Protein AF-A0A7J4ICI3-F1 (afdb_monomer_lite)

Radius of gyration: 12.33 Å; chains: 1; bounding box: 31×21×38 Å

Sequence (86 aa):
MAFGKSPQDMEAIIATISELQEDSTVPKNVKEKVHRIVETLRNEKLEVSMRVDKAIQILDEVAEDSNLQSYTRTQVWNVVSMLEKS

Structure (mmCIF, N/CA/C/O backbone):
data_AF-A0A7J4ICI3-F1
#
_entry.id   AF-A0A7J4ICI3-F1
#
loop_
_atom_site.group_PDB
_atom_site.id
_atom_site.type_symbol
_atom_site.label_atom_id
_atom_site.label_alt_id
_atom_site.label_comp_id
_atom_site.label_asym_id
_atom_site.label_entity_id
_atom_site.label_seq_id
_atom_site.pdbx_PDB_ins_code
_atom_site.Cartn_x
_atom_site.Cartn_y
_atom_site.Cartn_z
_atom_site.occupancy
_atom_site.B_iso_or_equiv
_atom_site.auth_seq_id
_atom_site.auth_comp_id
_atom_site.auth_asym_id
_atom_site.auth_atom_id
_atom_site.pdbx_PDB_model_num
ATOM 1 N N . MET A 1 1 ? 3.356 -1.635 24.476 1.00 37.44 1 MET A N 1
ATOM 2 C CA . MET A 1 1 ? 2.949 -0.390 23.794 1.00 37.44 1 MET A CA 1
ATOM 3 C C . MET A 1 1 ? 2.150 -0.791 22.570 1.00 37.44 1 MET A C 1
ATOM 5 O O . MET A 1 1 ? 2.747 -1.158 21.571 1.00 37.44 1 MET A O 1
ATOM 9 N N . ALA A 1 2 ? 0.826 -0.850 22.696 1.00 42.12 2 ALA A N 1
ATOM 10 C CA . ALA A 1 2 ? -0.070 -1.052 21.565 1.00 42.12 2 ALA A CA 1
ATOM 11 C C . ALA A 1 2 ? -0.589 0.339 21.189 1.00 42.12 2 ALA A C 1
ATOM 13 O O . ALA A 1 2 ? -1.392 0.904 21.931 1.00 42.12 2 ALA A O 1
ATOM 14 N N . PHE A 1 3 ? -0.040 0.929 20.127 1.00 41.16 3 PHE A N 1
ATOM 15 C CA . PHE A 1 3 ? -0.689 2.062 19.472 1.00 41.16 3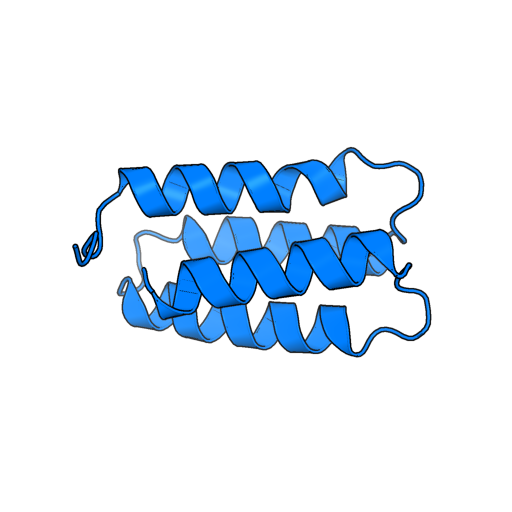 PHE A CA 1
ATOM 16 C C . PHE A 1 3 ? -1.972 1.496 18.871 1.00 41.16 3 PHE A C 1
ATOM 18 O O . PHE A 1 3 ? -1.914 0.619 18.019 1.00 41.16 3 PHE A O 1
ATOM 25 N N . GLY A 1 4 ? -3.111 1.855 19.452 1.00 44.69 4 GLY A N 1
ATOM 26 C CA . GLY A 1 4 ? -4.406 1.404 18.974 1.00 44.69 4 GLY A CA 1
ATOM 27 C C . GLY A 1 4 ? -4.985 2.421 18.010 1.00 44.69 4 GLY A C 1
ATOM 28 O O . GLY A 1 4 ? -5.093 3.581 18.399 1.00 44.69 4 GLY A O 1
ATOM 29 N N . LYS A 1 5 ? -5.417 1.963 16.827 1.00 60.44 5 LYS A N 1
ATOM 30 C CA . LYS A 1 5 ? -6.569 2.453 16.045 1.00 60.44 5 LYS A CA 1
ATOM 31 C C . LYS A 1 5 ? -6.769 3.956 16.051 1.00 60.44 5 LYS A C 1
ATOM 33 O O . LYS A 1 5 ? -7.901 4.419 16.196 1.00 60.44 5 LYS A O 1
ATOM 38 N N . SER A 1 6 ? -5.694 4.729 15.912 1.00 64.25 6 SER A N 1
ATOM 39 C CA . SER A 1 6 ? -5.799 6.179 15.893 1.00 64.25 6 SER A CA 1
ATOM 40 C C . SER A 1 6 ? -5.898 6.668 14.444 1.00 64.25 6 SER A C 1
ATOM 42 O O . SER A 1 6 ? -5.214 6.151 13.561 1.00 64.25 6 SER A O 1
ATOM 44 N N . PRO A 1 7 ? -6.714 7.696 14.159 1.00 64.56 7 PRO A N 1
ATOM 45 C CA . PRO A 1 7 ? -6.753 8.326 12.836 1.00 64.56 7 PRO A CA 1
ATOM 46 C C . PRO A 1 7 ? -5.374 8.794 12.335 1.00 64.56 7 PRO A C 1
ATOM 48 O O . PRO A 1 7 ? -5.157 8.901 11.132 1.00 64.56 7 PRO A O 1
ATOM 51 N N . GLN A 1 8 ? -4.435 9.048 13.254 1.00 68.94 8 GLN A N 1
ATOM 52 C CA . GLN A 1 8 ? -3.058 9.431 12.939 1.00 68.94 8 GLN A CA 1
ATOM 53 C C . GLN A 1 8 ? -2.260 8.270 12.330 1.00 68.94 8 GLN A C 1
ATOM 55 O O . GLN A 1 8 ? -1.477 8.497 11.409 1.00 68.94 8 GLN A O 1
ATOM 60 N N . ASP A 1 9 ? -2.500 7.036 12.784 1.00 81.75 9 ASP A N 1
ATOM 61 C CA . ASP A 1 9 ? -1.876 5.835 12.218 1.00 81.75 9 ASP A CA 1
ATOM 62 C C . ASP A 1 9 ? -2.349 5.614 10.775 1.00 81.75 9 ASP A C 1
ATOM 64 O O . ASP A 1 9 ? -1.555 5.298 9.890 1.00 81.75 9 ASP A O 1
ATOM 68 N N . MET A 1 10 ? -3.634 5.872 10.511 1.00 87.00 10 MET A N 1
ATOM 69 C CA . MET A 1 10 ? -4.214 5.724 9.176 1.00 87.00 10 MET A CA 1
ATOM 70 C C . MET A 1 10 ? -3.620 6.712 8.167 1.00 87.00 10 MET A C 1
ATOM 72 O O . MET A 1 10 ? -3.259 6.312 7.060 1.00 87.00 10 MET A O 1
ATOM 76 N N . GLU A 1 11 ? -3.480 7.986 8.536 1.00 89.75 11 GLU A N 1
ATOM 77 C CA . GLU A 1 11 ? -2.849 8.977 7.657 1.00 89.75 11 GLU A CA 1
ATOM 78 C C . GLU A 1 11 ? -1.366 8.672 7.419 1.00 89.75 11 GLU A C 1
ATOM 80 O O 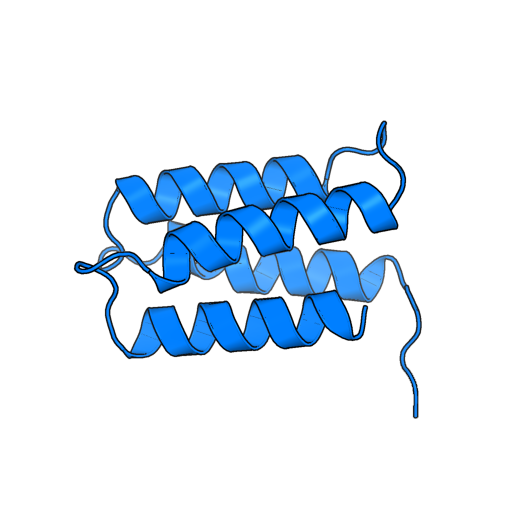. GLU A 1 11 ? -0.887 8.827 6.296 1.00 89.75 11 GLU A O 1
ATOM 85 N N . ALA A 1 12 ? -0.647 8.165 8.427 1.00 89.88 12 ALA A N 1
ATOM 86 C CA . ALA A 1 12 ? 0.732 7.718 8.247 1.00 89.88 12 ALA A CA 1
ATOM 87 C C . ALA A 1 12 ? 0.824 6.555 7.243 1.00 89.88 12 ALA A C 1
ATOM 89 O O . ALA A 1 12 ? 1.658 6.586 6.341 1.00 89.88 12 ALA A O 1
ATOM 90 N N . ILE A 1 13 ? -0.074 5.569 7.347 1.00 91.31 13 ILE A N 1
ATOM 91 C CA . ILE A 1 13 ? -0.167 4.443 6.406 1.00 91.31 13 ILE A CA 1
ATOM 92 C C . ILE A 1 13 ? -0.452 4.933 4.980 1.00 91.31 13 ILE A C 1
ATOM 94 O O . ILE A 1 13 ? 0.203 4.498 4.029 1.00 91.31 13 ILE A O 1
ATOM 98 N N . ILE A 1 14 ? -1.412 5.850 4.826 1.00 93.12 14 ILE A N 1
ATOM 99 C CA . ILE A 1 14 ? -1.764 6.436 3.529 1.00 93.12 14 ILE A CA 1
ATOM 100 C C . ILE A 1 14 ? -0.569 7.187 2.939 1.00 93.12 14 ILE A C 1
ATOM 102 O O . ILE A 1 14 ? -0.288 7.031 1.750 1.00 93.12 14 ILE A O 1
ATOM 106 N N . ALA A 1 15 ? 0.152 7.967 3.745 1.00 92.06 15 ALA A N 1
ATOM 107 C CA . ALA A 1 15 ? 1.340 8.679 3.295 1.00 92.06 15 ALA A CA 1
ATOM 108 C C . ALA A 1 15 ? 2.419 7.702 2.803 1.00 92.06 15 ALA A C 1
ATOM 110 O O . ALA A 1 15 ? 2.875 7.834 1.670 1.00 92.06 15 ALA A O 1
ATOM 111 N N . THR A 1 16 ? 2.744 6.671 3.593 1.00 91.88 16 THR A N 1
ATOM 112 C CA . THR A 1 16 ? 3.752 5.662 3.232 1.00 91.88 16 THR A CA 1
ATOM 113 C C . THR A 1 16 ? 3.419 4.947 1.926 1.00 91.88 16 THR A C 1
ATOM 115 O O . THR A 1 16 ? 4.286 4.801 1.069 1.00 91.88 16 THR A O 1
ATOM 118 N N . ILE A 1 17 ? 2.173 4.501 1.732 1.00 91.88 17 ILE A N 1
ATOM 119 C CA . ILE A 1 17 ? 1.828 3.795 0.493 1.00 91.88 17 ILE A CA 1
ATOM 120 C C . ILE A 1 17 ? 1.739 4.740 -0.716 1.00 91.88 17 ILE A C 1
ATOM 122 O O . ILE A 1 17 ? 1.982 4.316 -1.845 1.00 91.88 17 ILE A O 1
ATOM 126 N N . SER A 1 18 ? 1.439 6.025 -0.501 1.00 93.06 18 SER A N 1
ATOM 127 C CA . SER A 1 18 ? 1.351 7.016 -1.582 1.00 93.06 18 SER A CA 1
ATOM 128 C C . SER A 1 18 ? 2.707 7.315 -2.228 1.00 93.06 18 SER A C 1
ATOM 130 O O . SER A 1 18 ? 2.739 7.630 -3.416 1.00 93.06 18 SER A O 1
ATOM 132 N N . GLU A 1 19 ? 3.822 7.116 -1.514 1.00 91.75 19 GLU A N 1
ATOM 133 C CA . GLU A 1 19 ? 5.181 7.230 -2.073 1.00 91.75 19 GLU A CA 1
ATOM 134 C C . GLU A 1 19 ? 5.377 6.322 -3.305 1.00 91.75 19 GLU A C 1
ATOM 136 O O . GLU A 1 19 ? 6.053 6.690 -4.267 1.00 91.75 19 GLU A O 1
ATOM 141 N N . LEU A 1 20 ? 4.706 5.161 -3.338 1.00 90.38 20 LEU A N 1
ATOM 142 C CA . LEU A 1 20 ? 4.749 4.233 -4.474 1.00 90.38 20 LEU A CA 1
ATOM 143 C C . LEU A 1 20 ? 4.131 4.814 -5.754 1.00 90.38 20 LEU A C 1
ATOM 145 O O . LEU A 1 20 ? 4.447 4.367 -6.859 1.00 90.38 20 LEU A O 1
ATOM 149 N N . GLN A 1 21 ? 3.228 5.791 -5.634 1.00 89.25 21 GLN A N 1
ATOM 150 C CA . GLN A 1 21 ? 2.640 6.450 -6.800 1.00 89.25 21 GLN A CA 1
ATOM 151 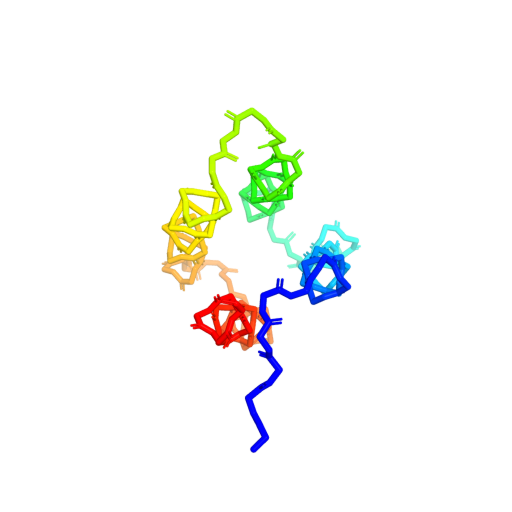C C . GLN A 1 21 ? 3.628 7.412 -7.461 1.00 89.25 21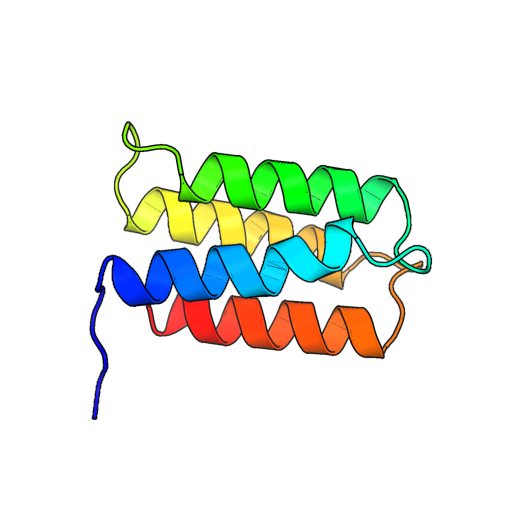 GLN A C 1
ATOM 153 O O . GLN A 1 21 ? 3.630 7.546 -8.690 1.00 89.25 21 GLN A O 1
ATOM 158 N N . GLU A 1 22 ? 4.487 8.043 -6.665 1.00 88.38 22 GLU A N 1
ATOM 159 C CA . GLU A 1 22 ? 5.482 9.012 -7.130 1.00 88.38 22 GLU A CA 1
ATOM 160 C C . GLU A 1 22 ? 6.731 8.328 -7.701 1.00 88.38 22 GLU A C 1
ATOM 162 O O . GLU A 1 22 ? 7.384 8.863 -8.598 1.00 88.38 22 GLU A O 1
ATOM 167 N N . ASP A 1 23 ? 7.020 7.097 -7.276 1.00 89.12 23 ASP A N 1
ATOM 168 C CA . ASP A 1 23 ? 8.170 6.336 -7.755 1.00 89.12 23 ASP A CA 1
ATOM 169 C C . ASP A 1 23 ? 8.016 5.919 -9.233 1.00 89.12 23 ASP A C 1
ATOM 171 O O . ASP A 1 23 ? 7.194 5.078 -9.604 1.00 89.12 23 ASP A O 1
ATOM 175 N N . SER A 1 24 ? 8.820 6.513 -10.121 1.00 88.50 24 SER A N 1
ATOM 176 C CA . SER A 1 24 ? 8.849 6.210 -11.565 1.00 88.50 24 SER A CA 1
ATOM 177 C C . SER A 1 24 ? 9.218 4.761 -11.911 1.00 88.50 24 SER A C 1
ATOM 179 O O . SER A 1 24 ? 8.944 4.308 -13.022 1.00 88.50 24 SER A O 1
ATOM 181 N N . THR A 1 25 ? 9.822 4.035 -10.972 1.00 88.62 25 THR A N 1
ATOM 182 C CA . THR A 1 25 ? 10.253 2.647 -11.140 1.00 88.62 25 THR A CA 1
ATOM 183 C C . THR A 1 25 ? 9.134 1.642 -10.832 1.00 88.62 25 THR A C 1
ATOM 185 O O . THR A 1 25 ? 9.240 0.464 -11.184 1.00 88.62 25 THR A O 1
ATOM 188 N N . VAL A 1 26 ? 8.029 2.108 -10.235 1.00 90.94 26 VAL A N 1
ATOM 189 C CA . VAL A 1 26 ? 6.848 1.296 -9.931 1.00 90.94 26 VAL A CA 1
ATOM 190 C C . VAL A 1 26 ? 5.963 1.143 -11.183 1.00 90.94 26 VAL A C 1
ATOM 192 O O . VAL A 1 26 ? 5.570 2.146 -11.790 1.00 90.94 26 VAL A O 1
ATOM 195 N N . PRO A 1 27 ? 5.598 -0.092 -11.578 1.00 92.19 27 PRO A N 1
ATOM 196 C CA . PRO A 1 27 ? 4.722 -0.345 -12.721 1.00 92.19 27 PRO A CA 1
ATOM 197 C C . PRO A 1 27 ? 3.345 0.329 -12.609 1.00 92.19 27 PRO A C 1
ATOM 199 O O . PRO A 1 27 ? 2.770 0.440 -11.526 1.00 92.19 27 PRO A O 1
ATOM 202 N N . LYS A 1 28 ? 2.763 0.732 -13.749 1.00 92.56 28 LYS A N 1
ATOM 203 C CA . LYS A 1 28 ? 1.467 1.438 -13.794 1.00 92.56 28 LYS A CA 1
ATOM 204 C C . LYS A 1 28 ? 0.341 0.672 -13.087 1.00 92.56 28 LYS A C 1
ATOM 206 O O . LYS A 1 28 ? -0.421 1.274 -12.339 1.00 92.56 28 LYS A O 1
ATOM 211 N N . ASN A 1 29 ? 0.259 -0.639 -13.294 1.00 92.56 29 ASN A N 1
ATOM 212 C CA . ASN A 1 29 ? -0.763 -1.489 -12.680 1.00 92.56 29 ASN A CA 1
ATOM 213 C C . ASN A 1 29 ? -0.644 -1.526 -11.144 1.00 92.56 29 ASN A C 1
ATOM 215 O O . ASN A 1 29 ? -1.654 -1.535 -10.445 1.00 92.56 29 ASN A O 1
ATOM 219 N N . VAL A 1 30 ? 0.579 -1.486 -10.607 1.00 93.56 30 VAL A N 1
ATOM 220 C CA . VAL A 1 30 ? 0.818 -1.364 -9.163 1.00 93.56 30 VAL A CA 1
ATOM 221 C C . VAL A 1 30 ? 0.362 0.007 -8.666 1.00 93.56 30 VAL A C 1
ATOM 223 O O . VAL A 1 30 ? -0.346 0.080 -7.666 1.00 93.56 30 VAL A O 1
ATOM 226 N N . LYS A 1 31 ? 0.670 1.092 -9.389 1.00 93.88 31 LYS A N 1
ATOM 227 C CA . LYS A 1 31 ? 0.204 2.445 -9.026 1.00 93.88 31 LYS A CA 1
ATOM 228 C C . LYS A 1 31 ? -1.321 2.565 -9.001 1.00 93.88 31 LYS A C 1
ATOM 230 O O . LYS A 1 31 ? -1.858 3.240 -8.122 1.00 93.88 31 LYS A O 1
ATOM 235 N N . GLU A 1 32 ? -2.012 1.905 -9.931 1.00 94.75 32 GLU A N 1
ATOM 236 C CA . GLU A 1 32 ? -3.480 1.832 -9.966 1.00 94.75 32 GLU A CA 1
ATOM 237 C C . GLU A 1 32 ? -4.038 1.086 -8.742 1.00 94.75 32 GLU A C 1
ATOM 239 O O . GLU A 1 32 ? -4.973 1.568 -8.101 1.00 94.75 32 GLU A O 1
ATOM 244 N N . LYS A 1 33 ? -3.428 -0.041 -8.348 1.00 95.19 33 LYS A N 1
ATOM 245 C CA . LYS A 1 33 ? -3.794 -0.763 -7.114 1.00 95.19 33 LYS A CA 1
ATOM 246 C C . LYS A 1 33 ? -3.539 0.080 -5.859 1.00 95.19 33 LYS A C 1
ATOM 248 O O . LYS A 1 33 ? -4.405 0.150 -4.990 1.00 95.19 33 LYS A O 1
ATOM 253 N N . VAL A 1 34 ? -2.403 0.777 -5.790 1.00 94.38 34 VAL A N 1
ATOM 254 C CA . VAL A 1 34 ? -2.079 1.710 -4.695 1.00 94.38 34 VAL A CA 1
ATOM 255 C C . VAL A 1 34 ? -3.118 2.825 -4.588 1.00 94.38 34 VAL A C 1
ATOM 257 O O . VAL A 1 34 ? -3.577 3.122 -3.488 1.00 94.38 34 VAL A O 1
ATOM 260 N N . HIS A 1 35 ? -3.554 3.395 -5.715 1.00 95.50 35 HIS A N 1
ATOM 261 C CA . HIS A 1 35 ? -4.609 4.411 -5.714 1.00 95.50 35 HIS A CA 1
ATOM 262 C C . HIS A 1 35 ? -5.886 3.885 -5.052 1.00 95.50 35 HIS A C 1
ATOM 264 O O . HIS A 1 35 ? -6.431 4.508 -4.142 1.00 95.50 35 HIS A O 1
ATOM 270 N N . ARG A 1 36 ? -6.305 2.681 -5.453 1.00 96.19 36 ARG A N 1
ATOM 271 C CA . ARG A 1 36 ? -7.496 2.015 -4.923 1.00 96.19 36 ARG A CA 1
ATOM 272 C C . ARG A 1 36 ? -7.384 1.718 -3.425 1.00 96.19 36 ARG A C 1
ATOM 274 O O . ARG A 1 36 ? -8.389 1.793 -2.716 1.00 96.19 36 ARG A O 1
ATOM 281 N N . ILE A 1 37 ? -6.186 1.395 -2.932 1.00 95.69 37 ILE A N 1
ATOM 282 C CA . ILE A 1 37 ? -5.927 1.227 -1.494 1.00 95.69 37 ILE A CA 1
ATOM 283 C C . ILE A 1 37 ? -6.178 2.547 -0.763 1.00 95.69 37 ILE A C 1
ATOM 285 O O . ILE A 1 37 ? -6.954 2.572 0.190 1.00 95.69 37 ILE A O 1
ATOM 289 N N . VAL A 1 38 ? -5.604 3.655 -1.240 1.00 95.19 38 VAL A N 1
ATOM 290 C CA . VAL A 1 38 ? -5.791 4.982 -0.628 1.00 95.19 38 VAL A CA 1
ATOM 291 C C . VAL A 1 38 ? -7.267 5.390 -0.610 1.00 95.19 38 VAL A C 1
ATOM 293 O O . VAL A 1 38 ? -7.772 5.822 0.427 1.00 95.19 38 VAL A O 1
ATOM 296 N N . GLU A 1 39 ? -7.987 5.203 -1.718 1.00 95.88 39 GLU A N 1
ATOM 297 C CA . GLU A 1 39 ? -9.431 5.468 -1.783 1.00 95.88 39 GLU A CA 1
ATOM 298 C C . GLU A 1 39 ? -10.226 4.610 -0.790 1.00 95.88 39 GLU A C 1
ATOM 300 O O . GLU A 1 39 ? -11.158 5.092 -0.146 1.00 95.88 39 GLU A O 1
ATOM 305 N N . THR A 1 40 ? -9.844 3.340 -0.632 1.00 94.94 40 THR A N 1
ATOM 306 C CA . THR A 1 40 ? -10.486 2.409 0.305 1.00 94.94 40 THR A CA 1
ATOM 307 C C . THR A 1 40 ? -10.280 2.846 1.753 1.00 94.94 40 THR A C 1
ATOM 309 O O . THR A 1 40 ? -11.243 2.877 2.521 1.00 94.94 40 THR A O 1
ATOM 312 N N . LEU A 1 41 ? -9.056 3.230 2.120 1.00 92.75 41 LEU A N 1
ATOM 313 C CA . LEU A 1 41 ? -8.715 3.675 3.474 1.00 92.75 41 LEU A CA 1
ATOM 314 C C . LEU A 1 41 ? -9.405 4.999 3.842 1.00 92.75 41 LEU A C 1
ATOM 316 O O . LEU A 1 41 ? -9.881 5.165 4.967 1.00 92.75 41 LEU A O 1
ATOM 320 N N . ARG A 1 42 ? -9.564 5.903 2.868 1.00 94.06 42 ARG A N 1
ATOM 321 C CA . ARG A 1 42 ? -10.279 7.182 3.030 1.00 94.06 42 ARG A CA 1
ATOM 322 C C . ARG A 1 42 ? -11.801 7.073 2.951 1.00 94.06 42 ARG A C 1
ATOM 324 O O . ARG A 1 42 ? -12.494 8.070 3.135 1.00 94.06 42 ARG A O 1
ATOM 331 N N . ASN A 1 43 ? -12.355 5.893 2.678 1.00 93.62 43 ASN A N 1
ATOM 332 C CA . ASN A 1 43 ? -13.795 5.738 2.515 1.00 93.62 43 ASN A CA 1
ATOM 333 C C . ASN A 1 43 ? -14.530 5.760 3.863 1.00 93.62 43 ASN A C 1
ATOM 335 O O . ASN A 1 43 ? -14.817 4.715 4.447 1.00 93.62 43 ASN A O 1
ATOM 339 N N . GLU A 1 44 ? -14.905 6.956 4.314 1.00 90.31 44 GLU A N 1
ATOM 340 C CA . GLU A 1 44 ? -15.598 7.184 5.588 1.00 90.31 44 GLU A CA 1
ATOM 341 C C . GLU A 1 44 ? -16.959 6.482 5.721 1.00 90.31 44 GLU A C 1
ATOM 343 O O . GLU A 1 44 ? -17.476 6.354 6.826 1.00 90.31 44 GLU A O 1
ATOM 348 N N . LYS A 1 45 ? -17.522 5.973 4.617 1.00 93.50 45 LYS A N 1
ATOM 349 C CA . LYS A 1 45 ? -18.786 5.219 4.616 1.00 93.50 45 LYS A CA 1
ATOM 350 C C . LYS A 1 45 ? -18.629 3.768 5.076 1.00 93.50 45 LYS A C 1
ATOM 352 O O . LYS A 1 45 ? -19.635 3.100 5.297 1.00 93.50 45 LYS A O 1
ATOM 357 N N . LEU A 1 46 ? -17.402 3.252 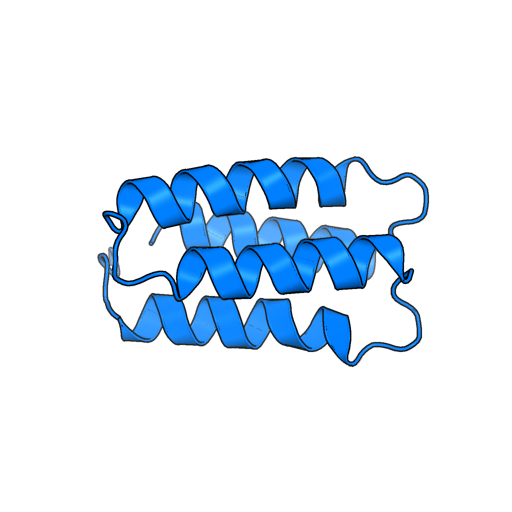5.136 1.00 90.44 46 LEU A N 1
ATOM 358 C CA . LEU A 1 46 ? -17.100 1.895 5.590 1.00 90.44 46 LEU A CA 1
ATOM 359 C C . LEU A 1 46 ? -16.611 1.916 7.037 1.00 90.44 46 LEU A C 1
ATOM 361 O O . LEU A 1 46 ? -15.938 2.856 7.449 1.00 90.44 46 LEU A O 1
ATOM 365 N N . GLU A 1 47 ? -16.856 0.848 7.786 1.00 91.19 47 GLU A N 1
ATOM 366 C CA . GLU A 1 47 ? -16.202 0.652 9.083 1.00 91.19 47 GLU A CA 1
ATOM 367 C C . GLU A 1 47 ? -14.683 0.538 8.905 1.00 91.19 47 GLU A C 1
ATOM 369 O O . GLU A 1 47 ? -14.211 0.005 7.898 1.00 91.19 47 GLU A O 1
ATOM 374 N N . VAL A 1 48 ? -13.907 1.015 9.884 1.00 88.81 48 VAL A N 1
ATOM 375 C CA . VAL A 1 48 ? -12.432 1.006 9.819 1.00 88.81 48 VAL A CA 1
ATOM 376 C C . VAL A 1 48 ? -11.895 -0.401 9.545 1.00 88.81 48 VAL A C 1
ATOM 378 O O . VAL A 1 48 ? -11.060 -0.564 8.662 1.00 88.81 48 VAL A O 1
ATOM 381 N N . SER A 1 49 ? -12.432 -1.424 10.218 1.00 89.50 49 SER A N 1
ATOM 382 C CA . SER A 1 49 ? -12.055 -2.825 9.978 1.00 89.50 49 SER A CA 1
ATOM 383 C C . SER A 1 49 ? -12.262 -3.238 8.522 1.00 89.50 49 SER A C 1
ATOM 385 O O . SER A 1 49 ? -11.355 -3.772 7.901 1.00 89.50 49 SER A O 1
ATOM 387 N N . MET A 1 50 ? -13.410 -2.896 7.933 1.00 92.31 50 MET A N 1
ATOM 388 C CA . MET A 1 50 ? -13.707 -3.220 6.536 1.00 92.31 50 MET A CA 1
ATOM 389 C C . MET A 1 50 ? -12.798 -2.483 5.549 1.00 92.31 50 MET A C 1
ATOM 391 O O . MET A 1 50 ? -12.537 -3.000 4.462 1.00 92.31 50 MET A O 1
ATOM 395 N N . ARG A 1 51 ? -12.356 -1.261 5.878 1.00 93.31 51 ARG A N 1
ATOM 396 C CA . ARG A 1 51 ? -11.378 -0.525 5.060 1.00 93.31 51 ARG A CA 1
ATOM 397 C C . ARG A 1 51 ? -10.021 -1.217 5.103 1.00 93.31 51 ARG A C 1
ATOM 399 O O . ARG A 1 51 ? -9.426 -1.421 4.050 1.00 93.31 51 ARG A O 1
ATOM 406 N N . VAL A 1 52 ? -9.578 -1.599 6.300 1.00 92.69 52 VAL A N 1
ATOM 407 C CA . VAL A 1 52 ? -8.318 -2.315 6.532 1.00 92.69 52 VAL A CA 1
ATOM 408 C C . VAL A 1 52 ? -8.322 -3.665 5.815 1.00 92.69 52 VAL A C 1
ATOM 410 O O . VAL A 1 52 ? -7.427 -3.910 5.013 1.00 92.69 52 VAL A O 1
ATOM 413 N N . ASP A 1 53 ? -9.359 -4.484 6.003 1.00 93.88 53 ASP A N 1
ATOM 414 C CA . ASP A 1 53 ? -9.470 -5.807 5.373 1.00 93.88 53 ASP A CA 1
ATOM 415 C C . ASP A 1 53 ? -9.382 -5.710 3.843 1.00 93.88 53 ASP A C 1
ATOM 417 O O . ASP A 1 53 ? -8.625 -6.434 3.198 1.00 93.88 53 ASP A O 1
ATOM 421 N N . LYS A 1 54 ? -10.113 -4.762 3.243 1.00 95.50 54 LYS A N 1
ATOM 422 C CA . LYS A 1 54 ? -10.070 -4.533 1.791 1.00 95.50 54 LYS A CA 1
ATOM 423 C C . LYS A 1 54 ? -8.710 -4.020 1.321 1.00 95.50 54 LYS A C 1
ATOM 425 O O . LYS A 1 54 ? -8.263 -4.408 0.247 1.00 95.50 54 LYS A O 1
ATOM 430 N N . ALA A 1 55 ? -8.069 -3.136 2.084 1.00 95.38 55 ALA A N 1
ATOM 431 C CA . ALA A 1 55 ? -6.743 -2.631 1.750 1.00 95.38 55 ALA A CA 1
ATOM 432 C C . ALA A 1 55 ? -5.693 -3.750 1.772 1.00 95.38 55 ALA A C 1
ATOM 434 O O . ALA A 1 55 ? -4.900 -3.834 0.838 1.00 95.38 55 ALA A O 1
ATOM 435 N N . ILE A 1 56 ? -5.731 -4.631 2.779 1.00 94.88 56 ILE A N 1
ATOM 436 C CA . ILE A 1 56 ? -4.850 -5.804 2.882 1.00 94.88 56 ILE A CA 1
ATOM 437 C C . ILE A 1 56 ? -5.049 -6.734 1.681 1.00 94.88 56 ILE A C 1
ATOM 439 O O . ILE A 1 56 ? -4.073 -7.082 1.029 1.00 94.88 56 ILE A O 1
ATOM 443 N N . GLN A 1 57 ? -6.296 -7.033 1.299 1.00 95.88 57 GLN A N 1
ATOM 444 C CA . GLN A 1 57 ? -6.560 -7.857 0.110 1.00 95.88 57 GLN A CA 1
ATOM 445 C C . GLN A 1 57 ? -5.926 -7.283 -1.166 1.00 95.88 57 GLN A C 1
ATOM 447 O O . GLN A 1 57 ? -5.338 -8.019 -1.953 1.00 95.88 57 GLN A O 1
ATOM 452 N N . ILE A 1 58 ? -6.009 -5.965 -1.373 1.00 95.81 58 ILE A N 1
ATOM 453 C CA . ILE A 1 58 ? -5.394 -5.330 -2.547 1.00 95.81 58 ILE A CA 1
ATOM 454 C C . ILE A 1 58 ? -3.859 -5.3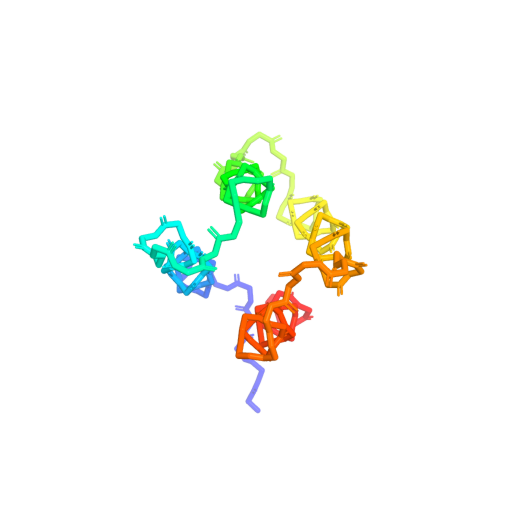17 -2.422 1.00 95.81 58 ILE A C 1
ATOM 456 O O . ILE A 1 58 ? -3.164 -5.442 -3.428 1.00 95.81 58 ILE A O 1
ATOM 460 N N . LEU A 1 59 ? -3.308 -5.174 -1.212 1.00 94.69 59 LEU A N 1
ATOM 461 C CA . LEU A 1 59 ? -1.862 -5.256 -0.965 1.00 94.69 59 LEU A CA 1
ATOM 462 C C . LEU A 1 59 ? -1.305 -6.646 -1.282 1.00 94.69 59 LEU A C 1
ATOM 464 O O . LEU A 1 59 ? -0.228 -6.731 -1.873 1.00 94.69 59 LEU A O 1
ATOM 468 N N . ASP A 1 60 ? -2.043 -7.710 -0.971 1.00 94.69 60 ASP A N 1
ATOM 469 C CA . ASP A 1 60 ? -1.670 -9.077 -1.340 1.00 94.69 60 ASP A CA 1
ATOM 470 C C . ASP A 1 60 ? -1.612 -9.232 -2.869 1.00 94.69 60 ASP A C 1
ATOM 472 O O . ASP A 1 60 ? -0.609 -9.700 -3.411 1.00 94.69 60 ASP A O 1
ATOM 476 N N . GLU A 1 61 ? -2.606 -8.699 -3.594 1.00 94.00 61 GLU A N 1
ATOM 477 C CA . GLU A 1 61 ? -2.582 -8.655 -5.066 1.00 94.00 61 GLU A CA 1
ATOM 478 C C . GLU A 1 61 ? -1.395 -7.850 -5.628 1.00 94.00 61 GLU A C 1
ATOM 480 O O . GLU A 1 61 ? -0.983 -8.061 -6.775 1.00 94.00 61 GLU A O 1
ATOM 485 N N . VAL A 1 62 ? -0.880 -6.860 -4.890 1.00 92.94 62 VAL A N 1
ATOM 486 C CA . VAL A 1 62 ? 0.341 -6.132 -5.268 1.00 92.94 62 VAL A CA 1
ATOM 487 C C . VAL A 1 62 ? 1.572 -6.994 -5.001 1.00 92.94 62 VAL A C 1
ATOM 489 O O . VAL A 1 62 ? 2.440 -7.078 -5.867 1.00 92.94 62 VAL A O 1
ATOM 492 N N . ALA A 1 63 ? 1.662 -7.639 -3.837 1.00 91.00 63 ALA A N 1
ATOM 493 C CA . ALA A 1 63 ? 2.817 -8.438 -3.426 1.00 91.00 63 ALA A CA 1
ATOM 494 C C . ALA A 1 63 ? 3.086 -9.631 -4.362 1.00 91.00 63 ALA A C 1
ATOM 496 O O . ALA A 1 63 ? 4.254 -9.976 -4.606 1.00 91.00 63 ALA A O 1
ATOM 497 N N . GLU A 1 64 ? 2.015 -10.212 -4.908 1.00 90.81 64 GLU A N 1
ATOM 498 C CA . GLU A 1 64 ? 2.033 -11.303 -5.889 1.00 90.81 64 GLU A CA 1
ATOM 499 C C . GLU A 1 64 ? 2.420 -10.859 -7.310 1.00 90.81 64 GLU A C 1
ATOM 501 O O . GLU A 1 64 ? 2.678 -11.703 -8.171 1.00 90.81 64 GLU A O 1
ATOM 506 N N . ASP A 1 65 ? 2.509 -9.553 -7.583 1.00 89.81 65 ASP A N 1
ATOM 507 C CA . ASP A 1 65 ? 2.868 -9.055 -8.908 1.00 89.81 65 ASP A CA 1
ATOM 508 C C . ASP A 1 65 ? 4.317 -9.430 -9.269 1.00 89.81 65 ASP A C 1
ATOM 510 O O . ASP A 1 65 ? 5.278 -9.104 -8.562 1.00 89.81 65 ASP A O 1
ATOM 514 N N . SER A 1 66 ? 4.489 -10.123 -10.398 1.00 86.31 66 SER A N 1
ATOM 515 C CA . SER A 1 66 ? 5.799 -10.586 -10.866 1.00 86.31 66 SER A CA 1
ATOM 516 C C . SER A 1 66 ? 6.724 -9.448 -11.298 1.00 86.31 66 SER A C 1
ATOM 518 O O . SER A 1 66 ? 7.937 -9.637 -11.333 1.00 86.31 66 SER A O 1
ATOM 520 N N . ASN A 1 67 ? 6.169 -8.278 -11.631 1.00 86.44 67 ASN A N 1
ATOM 521 C CA . ASN A 1 67 ? 6.929 -7.094 -12.028 1.00 86.44 67 ASN A CA 1
ATOM 522 C C . ASN A 1 67 ? 7.298 -6.208 -10.827 1.00 86.44 67 ASN A C 1
ATOM 524 O O . ASN A 1 67 ? 7.916 -5.156 -11.009 1.00 86.44 67 ASN A O 1
ATOM 528 N N . LEU A 1 68 ? 6.918 -6.601 -9.605 1.00 86.12 68 LEU A N 1
ATOM 529 C CA . LEU A 1 68 ? 7.215 -5.840 -8.400 1.00 86.12 68 LEU A CA 1
ATOM 530 C C . LEU A 1 68 ? 8.697 -5.957 -8.026 1.00 86.12 68 LEU A C 1
ATOM 532 O O . LEU A 1 68 ? 9.234 -7.052 -7.844 1.00 86.12 68 LEU A O 1
ATOM 536 N N . GLN A 1 69 ? 9.358 -4.816 -7.852 1.00 87.81 69 GLN A N 1
ATOM 537 C CA . GLN A 1 69 ? 10.747 -4.775 -7.406 1.00 87.81 69 GLN A CA 1
ATOM 538 C C . GLN A 1 69 ? 10.870 -5.150 -5.923 1.00 87.81 69 GLN A C 1
ATOM 540 O O . GLN A 1 69 ? 9.964 -4.906 -5.124 1.00 87.81 69 GLN A O 1
ATOM 545 N N . SER A 1 70 ? 12.025 -5.692 -5.523 1.00 87.88 70 SER A N 1
ATOM 546 C CA . SER A 1 70 ? 12.274 -6.136 -4.140 1.00 87.88 70 SER A CA 1
ATOM 547 C C . SER A 1 70 ? 12.069 -5.032 -3.096 1.00 87.88 70 SER A C 1
ATOM 549 O O . SER A 1 70 ? 11.558 -5.296 -2.005 1.00 87.88 70 SER A O 1
ATOM 551 N N . TYR A 1 71 ? 12.439 -3.792 -3.430 1.00 87.62 71 TYR A N 1
ATOM 552 C CA . TYR A 1 71 ? 12.240 -2.639 -2.551 1.00 87.62 71 TYR A CA 1
ATOM 553 C C . TYR A 1 71 ? 10.747 -2.347 -2.342 1.00 87.62 71 TYR A C 1
ATOM 555 O O . TYR A 1 71 ? 10.278 -2.328 -1.204 1.00 87.62 71 TYR A O 1
ATOM 563 N N . THR A 1 72 ? 9.980 -2.256 -3.431 1.00 89.88 72 THR A N 1
ATOM 564 C CA . THR A 1 72 ? 8.526 -2.063 -3.390 1.00 89.88 72 THR A CA 1
ATOM 565 C C . THR A 1 72 ? 7.824 -3.184 -2.623 1.00 89.88 72 THR A C 1
ATOM 567 O O . THR A 1 72 ? 6.931 -2.916 -1.825 1.00 89.88 72 THR A O 1
ATOM 570 N N . ARG A 1 73 ? 8.258 -4.444 -2.783 1.00 90.81 73 ARG A N 1
ATOM 571 C CA . ARG A 1 73 ? 7.706 -5.578 -2.020 1.00 90.81 73 ARG A CA 1
ATOM 572 C C . ARG A 1 73 ? 7.923 -5.418 -0.512 1.00 90.81 73 ARG A C 1
ATOM 574 O O . ARG A 1 73 ? 7.018 -5.691 0.269 1.00 90.81 73 ARG A O 1
ATOM 581 N N . THR A 1 74 ? 9.096 -4.933 -0.107 1.00 91.44 74 THR A N 1
ATOM 582 C CA . THR A 1 74 ? 9.390 -4.626 1.303 1.00 91.44 74 THR A CA 1
ATOM 583 C C . THR A 1 74 ? 8.488 -3.510 1.833 1.00 91.44 74 THR A C 1
ATOM 585 O O . THR A 1 74 ? 7.952 -3.626 2.932 1.00 91.44 74 THR A O 1
ATOM 588 N N . GLN A 1 75 ? 8.274 -2.446 1.052 1.00 90.31 75 GLN A N 1
ATOM 589 C CA . GLN A 1 75 ? 7.369 -1.358 1.438 1.00 90.31 75 GLN A CA 1
ATOM 590 C C . GLN A 1 75 ? 5.923 -1.842 1.596 1.00 90.31 75 GLN A C 1
ATOM 592 O O . GLN A 1 75 ? 5.285 -1.527 2.596 1.00 90.31 75 GLN A O 1
ATOM 597 N N . VAL A 1 76 ? 5.432 -2.664 0.665 1.00 92.00 76 VAL A N 1
ATOM 598 C CA . VAL A 1 76 ? 4.104 -3.295 0.748 1.00 92.00 76 VAL A CA 1
ATOM 599 C C . VAL A 1 76 ? 3.971 -4.115 2.032 1.00 92.00 76 VAL A C 1
ATOM 601 O O . VAL A 1 76 ? 3.008 -3.934 2.773 1.00 92.00 76 VAL A O 1
ATOM 604 N N . TRP A 1 77 ? 4.963 -4.948 2.356 1.00 92.00 77 TRP A N 1
ATOM 605 C CA . TRP A 1 77 ? 4.950 -5.753 3.582 1.00 92.00 77 TRP A CA 1
ATOM 606 C C . TRP A 1 77 ? 4.950 -4.902 4.863 1.00 92.00 77 TRP A C 1
ATOM 608 O O . TRP A 1 77 ? 4.243 -5.217 5.825 1.00 92.00 77 TRP A O 1
ATOM 618 N N . ASN A 1 78 ? 5.694 -3.792 4.871 1.00 90.81 78 ASN A N 1
ATOM 619 C CA . ASN A 1 78 ? 5.673 -2.839 5.981 1.00 90.81 78 ASN A CA 1
ATOM 620 C C . ASN A 1 78 ? 4.279 -2.225 6.160 1.00 90.81 78 ASN A C 1
ATOM 622 O O . ASN A 1 78 ? 3.790 -2.154 7.285 1.00 90.81 78 ASN A O 1
ATOM 626 N N . VAL A 1 79 ? 3.620 -1.835 5.064 1.00 91.81 79 VAL A N 1
ATOM 627 C CA . VAL A 1 79 ? 2.262 -1.272 5.093 1.00 91.81 79 VAL A CA 1
ATOM 628 C C . VAL A 1 79 ? 1.245 -2.294 5.607 1.00 91.81 79 VAL A C 1
ATOM 630 O O . VAL A 1 79 ? 0.440 -1.949 6.470 1.00 91.81 79 VAL A O 1
ATOM 633 N N . VAL A 1 80 ? 1.308 -3.552 5.155 1.00 92.19 80 VAL A N 1
ATOM 634 C CA . VAL A 1 80 ? 0.471 -4.643 5.694 1.00 92.19 80 VAL A CA 1
ATOM 635 C C . VAL A 1 80 ? 0.684 -4.784 7.201 1.00 92.19 80 VAL A C 1
ATOM 637 O O . VAL A 1 80 ? -0.273 -4.732 7.967 1.00 92.19 80 VAL A O 1
ATOM 640 N N . SER A 1 81 ? 1.942 -4.836 7.648 1.00 90.75 81 SER A N 1
ATOM 641 C CA . SER A 1 81 ? 2.277 -4.938 9.074 1.00 90.75 81 SER A CA 1
ATOM 642 C C . SER A 1 81 ? 1.769 -3.752 9.901 1.00 90.75 81 SER A C 1
ATOM 644 O O . SER A 1 81 ? 1.495 -3.909 11.090 1.00 90.75 81 SER A O 1
ATOM 646 N N . MET A 1 82 ? 1.699 -2.552 9.314 1.00 89.19 82 MET A N 1
ATOM 647 C CA . MET A 1 82 ? 1.120 -1.373 9.963 1.00 89.19 82 MET A CA 1
ATOM 648 C C . MET A 1 82 ? -0.402 -1.491 10.044 1.00 89.19 82 MET A C 1
ATOM 650 O O . MET A 1 82 ? -0.953 -1.256 11.111 1.00 89.19 82 MET A O 1
ATOM 654 N N . LEU A 1 83 ? -1.063 -1.910 8.961 1.00 88.75 83 LEU A N 1
ATOM 655 C CA . LEU A 1 83 ? -2.514 -2.107 8.891 1.00 88.75 83 LEU A CA 1
ATOM 656 C C . LEU A 1 83 ? -3.018 -3.192 9.850 1.00 88.75 83 LEU A C 1
ATOM 658 O O . LEU A 1 83 ? -4.031 -2.989 10.508 1.00 88.75 83 LEU A O 1
ATOM 662 N N . GLU A 1 84 ? -2.308 -4.313 9.979 1.00 87.12 84 GLU A N 1
ATOM 663 C CA . GLU A 1 84 ? -2.670 -5.400 10.904 1.00 87.12 84 GLU A CA 1
ATOM 664 C C . GLU A 1 84 ? -2.533 -5.001 12.379 1.00 87.12 84 GLU A C 1
ATOM 666 O O . GLU A 1 84 ? -3.244 -5.513 13.247 1.00 87.12 84 GLU A O 1
ATOM 671 N N . LYS A 1 85 ? -1.595 -4.096 12.672 1.00 80.69 85 LYS A N 1
ATOM 672 C CA . LYS A 1 85 ? -1.401 -3.527 14.012 1.00 80.69 85 LYS A CA 1
ATOM 673 C C . LYS A 1 85 ? -2.334 -2.351 14.282 1.00 80.69 85 LYS A C 1
ATOM 675 O O . LYS A 1 85 ? -2.449 -1.959 15.445 1.00 80.69 85 LYS A O 1
ATOM 680 N N . SER A 1 86 ? -2.922 -1.788 13.222 1.00 66.75 86 SER A N 1
ATOM 681 C CA . SER A 1 86 ? -3.674 -0.547 13.264 1.00 66.75 86 SER A CA 1
ATOM 682 C C . SER A 1 86 ? -5.014 -0.695 13.931 1.00 66.75 86 SER A C 1
ATOM 684 O O . SER A 1 86 ? -5.680 -1.757 13.980 1.00 66.75 86 SER A O 1
#

pLDDT: mean 87.59, std 12.33, range [37.44, 96.19]

Foldseek 3Di:
DQPPDDVVLLVVLLVLLCVLLVDPLRDPVLNVLSVVLSCLCPPPVDDNVRSLVVSLVSLVVSLPDPSDDPVNNVSSVVSNVSSVSD

Secondary structure (DSSP, 8-state):
----S-HHHHHHHHHHHHHHHH-TTS-HHHHHHHHHHHHHHT-TTS-HHHHHHHHHHHHHHHHT-TT--HHHHHHHHHHHHHHHH-